Protein AF-A0AAD5B3D3-F1 (afdb_monomer)

Mean predicted aligned error: 9.3 Å

Solvent-accessible surface area (backbone atoms only — not comparable to full-atom values): 5786 Å² total; per-residue (Å²): 134,72,65,64,57,59,50,49,53,50,52,24,55,50,28,49,72,71,70,37,28,73,62,16,26,56,48,25,48,55,53,21,54,58,19,60,74,37,76,88,31,50,80,52,19,55,58,29,48,50,52,24,40,51,32,33,43,75,75,34,67,65,56,22,51,54,51,48,53,51,47,36,71,76,33,60,73,45,60,74,31,72,63,45,52,45,50,61,52,43,64,69,65,36,72,74,42,54,71,53,48,70,64,60,74,81,110

Secondary structure (DSSP, 8-state):
--HHHHHHHHHHHHHHHTT-HHHHHHHHHHHHHHHHHSGGGHHHHHHHHHHHHHHHHHH-HHHHHHHHHHHHHH-HHHHHSHHHHHHHHHHHH-TTHHHHHHHHS--

Nearest PDB structures (foldseek):
  6t46-assembly2_G  TM=7.322E-01  e=4.660E-01  Bacillus subtilis subsp. natto
  8rte-assembly1_A  TM=6.625E-01  e=7.700E-01  Bacillus phage phi105
  4i1a-assembly3_B  TM=5.807E-01  e=2.350E+00  Bacillus subtilis subsp. subtilis str. 168
  7qij-assembly1_CC  TM=3.789E-01  e=3.673E+00  Yersinia enterocolitica
  4u1d-assembly1_C  TM=4.965E-01  e=6.785E+00  Saccharomyces cerevisiae S288C

Structure (mmCIF, N/CA/C/O backbone):
data_AF-A0AAD5B3D3-F1
#
_entry.id   AF-A0AAD5B3D3-F1
#
loop_
_atom_site.group_PDB
_atom_site.id
_atom_site.type_symbol
_atom_site.label_atom_id
_atom_site.label_alt_id
_atom_site.label_comp_id
_atom_site.label_asym_id
_atom_site.label_entity_id
_atom_site.label_seq_id
_atom_site.pdbx_PDB_ins_code
_atom_site.Cartn_x
_atom_site.Cartn_y
_atom_site.Cartn_z
_atom_site.occupancy
_atom_site.B_iso_or_equiv
_atom_site.auth_seq_id
_atom_site.auth_comp_id
_atom_site.auth_asym_id
_atom_site.auth_atom_id
_atom_site.pdbx_PDB_model_num
ATOM 1 N N . ASN A 1 1 ? -5.746 -5.883 -21.846 1.00 53.31 1 ASN A N 1
ATOM 2 C CA . ASN A 1 1 ? -6.659 -5.908 -20.684 1.00 53.31 1 ASN A CA 1
ATOM 3 C C . ASN A 1 1 ? -6.466 -4.626 -19.869 1.00 53.31 1 ASN A C 1
ATOM 5 O O . ASN A 1 1 ? -5.774 -4.637 -18.866 1.00 53.31 1 ASN A O 1
ATOM 9 N N . SER A 1 2 ? -6.980 -3.488 -20.348 1.00 60.09 2 SER A N 1
ATOM 10 C CA . SER A 1 2 ? -6.678 -2.163 -19.757 1.00 60.09 2 SER A CA 1
ATOM 11 C C . SER A 1 2 ? -7.872 -1.549 -19.015 1.00 60.09 2 SER A C 1
ATOM 13 O O . SER A 1 2 ? -7.719 -0.605 -18.242 1.00 60.09 2 SER A O 1
ATOM 15 N N . SER A 1 3 ? -9.071 -2.093 -19.236 1.00 69.12 3 SER A N 1
ATOM 16 C CA . SER A 1 3 ? -10.329 -1.631 -18.639 1.00 69.12 3 SER A CA 1
ATOM 17 C C . SER A 1 3 ? -10.532 -2.192 -17.228 1.00 69.12 3 SER A C 1
ATOM 19 O O . SER A 1 3 ? -10.990 -1.467 -16.346 1.00 69.12 3 SER A O 1
ATOM 21 N N . ALA A 1 4 ? -10.131 -3.449 -16.994 1.00 75.06 4 ALA A N 1
ATOM 22 C CA . ALA A 1 4 ? -10.249 -4.110 -15.693 1.00 75.06 4 ALA A CA 1
ATOM 23 C C . ALA A 1 4 ? -9.415 -3.396 -14.618 1.00 75.06 4 ALA A C 1
ATOM 25 O O . ALA A 1 4 ? -9.926 -3.074 -13.547 1.00 75.06 4 ALA A O 1
ATOM 26 N N . ASN A 1 5 ? -8.177 -3.022 -14.952 1.00 78.00 5 ASN A N 1
ATOM 27 C CA . ASN A 1 5 ? -7.269 -2.358 -14.013 1.00 78.00 5 ASN A CA 1
ATOM 28 C C . ASN A 1 5 ? -7.788 -0.971 -13.607 1.00 78.00 5 ASN A C 1
ATOM 30 O O . ASN A 1 5 ? -7.706 -0.595 -12.441 1.00 78.00 5 ASN A O 1
ATOM 34 N N . LYS A 1 6 ? -8.419 -0.229 -14.529 1.00 80.12 6 LYS A N 1
ATOM 35 C CA . LYS A 1 6 ? -9.063 1.058 -14.208 1.00 80.12 6 LYS A CA 1
ATOM 36 C C . LYS A 1 6 ? -10.229 0.907 -13.224 1.00 80.12 6 LYS A C 1
ATOM 38 O O . LYS A 1 6 ? -10.415 1.780 -12.379 1.00 80.12 6 LYS A O 1
ATOM 43 N N . CYS A 1 7 ? -11.005 -0.173 -13.328 1.00 84.50 7 CYS A N 1
ATOM 44 C CA . CYS A 1 7 ? -12.096 -0.457 -12.396 1.00 84.50 7 CYS A CA 1
ATOM 45 C C . CYS A 1 7 ? -11.552 -0.817 -11.007 1.00 84.50 7 CYS A C 1
ATOM 47 O O . CYS A 1 7 ? -11.933 -0.195 -10.016 1.00 84.50 7 CYS A O 1
ATOM 49 N N . LEU A 1 8 ? -10.585 -1.738 -10.952 1.00 85.44 8 LEU A N 1
ATOM 50 C CA . LEU A 1 8 ? -9.951 -2.192 -9.711 1.00 85.44 8 LEU A CA 1
ATOM 51 C C . LEU A 1 8 ? -9.343 -1.031 -8.912 1.00 85.44 8 LEU A C 1
ATOM 53 O O . LEU A 1 8 ? -9.543 -0.946 -7.704 1.00 85.44 8 LEU A O 1
ATOM 57 N N . LEU A 1 9 ? -8.696 -0.072 -9.580 1.00 84.31 9 LEU A N 1
ATOM 58 C CA . LEU A 1 9 ? -8.137 1.113 -8.920 1.00 84.31 9 LEU A CA 1
ATOM 59 C C . LEU A 1 9 ? -9.201 1.994 -8.256 1.00 84.31 9 LEU A C 1
ATOM 61 O O . LEU A 1 9 ? -8.974 2.515 -7.164 1.00 84.31 9 LEU A O 1
ATOM 65 N N . LYS A 1 10 ? -10.373 2.152 -8.885 1.00 86.19 10 LYS A N 1
ATOM 66 C CA . LYS A 1 10 ? -11.495 2.865 -8.261 1.00 86.19 10 LYS A CA 1
ATOM 67 C C . LYS A 1 10 ? -12.022 2.097 -7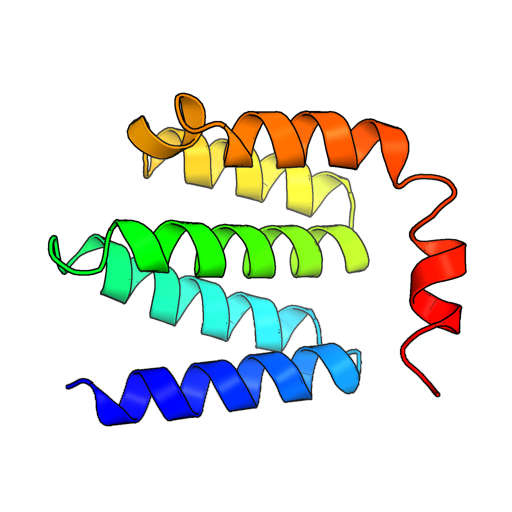.055 1.00 86.19 10 LYS A C 1
ATOM 69 O O . LYS A 1 10 ? -12.231 2.704 -6.010 1.00 86.19 10 LYS A O 1
ATOM 74 N N . VAL A 1 11 ? -12.185 0.779 -7.175 1.00 89.12 11 VAL A N 1
ATOM 75 C CA . VAL A 1 11 ? -12.625 -0.076 -6.061 1.00 89.12 11 VAL A CA 1
ATOM 76 C C . VAL A 1 11 ? -11.659 0.035 -4.881 1.00 89.12 11 VAL A C 1
ATOM 78 O O . VAL A 1 11 ? -12.102 0.257 -3.758 1.00 89.12 11 VAL A O 1
ATOM 81 N N . ALA A 1 12 ? -10.349 -0.009 -5.126 1.00 85.00 12 ALA A N 1
ATOM 82 C CA . ALA A 1 12 ? -9.336 0.156 -4.088 1.00 85.00 12 ALA A CA 1
ATOM 83 C C . ALA A 1 12 ? -9.394 1.547 -3.427 1.00 85.00 12 ALA A C 1
ATOM 85 O O . ALA A 1 12 ? -9.256 1.671 -2.210 1.00 85.00 12 ALA A O 1
ATOM 86 N N . ALA A 1 13 ? -9.653 2.606 -4.203 1.00 83.94 13 ALA A N 1
ATOM 87 C CA . ALA A 1 13 ? -9.839 3.955 -3.670 1.00 83.94 13 ALA A CA 1
ATOM 88 C C . ALA A 1 13 ? -11.107 4.086 -2.807 1.00 83.94 13 ALA A C 1
ATOM 90 O O . ALA A 1 13 ? -11.083 4.785 -1.794 1.00 83.94 13 ALA A O 1
ATOM 91 N N . TYR A 1 14 ? -12.205 3.420 -3.172 1.00 86.69 14 TYR A N 1
ATOM 92 C CA . TYR A 1 14 ? -13.413 3.369 -2.343 1.00 86.69 14 TYR A CA 1
ATOM 93 C C . TYR A 1 14 ? -13.201 2.531 -1.080 1.00 86.69 14 TYR A C 1
ATOM 95 O O . TYR A 1 14 ? -13.556 2.980 0.005 1.00 86.69 14 TYR A O 1
ATOM 103 N N . ALA A 1 15 ? -12.546 1.373 -1.185 1.00 84.56 15 ALA A N 1
ATOM 104 C CA . ALA A 1 15 ? -12.210 0.537 -0.034 1.00 84.56 15 ALA A CA 1
ATOM 105 C C . ALA A 1 15 ? -11.350 1.296 0.991 1.00 84.56 15 ALA A C 1
ATOM 107 O O . ALA A 1 15 ? -11.619 1.231 2.187 1.00 84.56 15 ALA A O 1
ATOM 108 N N . ALA A 1 16 ? -10.381 2.093 0.527 1.00 78.06 16 ALA A N 1
ATOM 109 C CA . ALA A 1 16 ? -9.567 2.942 1.394 1.00 78.06 16 ALA A CA 1
ATOM 110 C C . ALA A 1 16 ? -10.364 4.075 2.076 1.00 78.06 16 ALA A C 1
ATOM 112 O O . ALA A 1 16 ? -9.993 4.498 3.166 1.00 78.06 16 ALA A O 1
ATOM 113 N N . GLN A 1 17 ? -11.439 4.576 1.455 1.00 79.44 17 GLN A N 1
ATOM 114 C CA . GLN A 1 17 ? -12.332 5.579 2.061 1.00 79.44 17 GLN A CA 1
ATOM 115 C C . GLN A 1 17 ? -13.278 4.966 3.098 1.00 79.44 17 GLN A C 1
ATOM 117 O O . GLN A 1 17 ? -13.587 5.606 4.093 1.00 79.44 17 GLN A O 1
ATOM 122 N N . LEU A 1 18 ? -13.692 3.716 2.889 1.00 84.75 18 LEU A N 1
ATOM 123 C CA . LEU A 1 18 ? -14.541 2.949 3.806 1.00 84.75 18 LEU A CA 1
ATOM 124 C C . LEU A 1 18 ? -13.755 2.319 4.971 1.00 84.75 18 LEU A C 1
ATOM 126 O O . LEU A 1 18 ? -14.260 1.413 5.627 1.00 84.75 18 LEU A O 1
ATOM 130 N N . GLU A 1 19 ? -12.502 2.736 5.181 1.00 79.81 19 GLU A N 1
ATOM 131 C CA . GLU A 1 19 ? -11.575 2.190 6.186 1.00 79.81 19 GLU A CA 1
ATOM 132 C C . GLU A 1 19 ? -11.257 0.690 6.015 1.00 79.81 19 GLU A C 1
ATOM 134 O O . GLU A 1 19 ? -10.625 0.068 6.868 1.00 79.81 19 GLU A O 1
ATOM 139 N N . GLN A 1 20 ? -11.606 0.101 4.866 1.00 83.38 20 GLN A N 1
ATOM 140 C CA . GLN A 1 20 ? -11.272 -1.275 4.493 1.00 83.38 20 GLN A CA 1
ATOM 141 C C . GLN A 1 20 ? -9.879 -1.345 3.851 1.00 83.38 20 GLN A C 1
ATOM 143 O O . GLN A 1 20 ? -9.701 -1.828 2.729 1.00 83.38 20 GLN A O 1
ATOM 148 N N . TYR A 1 21 ? -8.869 -0.874 4.582 1.00 81.81 21 TYR A N 1
ATOM 149 C CA . TYR A 1 21 ? -7.465 -0.906 4.169 1.00 81.81 21 TYR A CA 1
ATOM 150 C C . TYR A 1 21 ? -6.940 -2.293 3.742 1.00 81.81 21 TYR A C 1
ATOM 152 O O . TYR A 1 21 ? -6.292 -2.338 2.697 1.00 81.81 21 TYR A O 1
ATOM 160 N N . PRO A 1 22 ? -7.222 -3.422 4.436 1.00 83.31 22 PRO A N 1
ATOM 161 C CA . PRO A 1 22 ? -6.724 -4.739 4.012 1.00 83.31 22 PRO A CA 1
ATOM 162 C C . PRO A 1 22 ? -7.205 -5.147 2.613 1.00 83.31 22 PRO A C 1
ATOM 164 O O . PRO A 1 22 ? -6.415 -5.633 1.812 1.00 83.31 22 PRO A O 1
ATOM 167 N N . LYS A 1 23 ? -8.467 -4.862 2.267 1.00 87.00 23 LYS A N 1
ATOM 168 C CA . LYS A 1 23 ? -8.982 -5.111 0.910 1.00 87.00 23 LYS A CA 1
ATOM 169 C C . LYS A 1 23 ? -8.340 -4.199 -0.129 1.00 87.00 23 LYS A C 1
ATOM 171 O O . LYS A 1 23 ? -8.047 -4.640 -1.233 1.00 87.00 23 LYS A O 1
ATOM 176 N N . ALA A 1 24 ? -8.143 -2.923 0.205 1.00 85.12 24 ALA A N 1
ATOM 177 C CA . ALA A 1 24 ? -7.508 -1.981 -0.711 1.00 85.12 24 ALA A CA 1
ATOM 178 C C . ALA A 1 24 ? -6.074 -2.415 -1.048 1.00 85.12 24 ALA A C 1
ATOM 180 O O . ALA A 1 24 ? -5.679 -2.353 -2.208 1.00 85.12 24 ALA A O 1
ATOM 181 N N . ILE A 1 25 ? -5.326 -2.885 -0.045 1.00 86.94 25 ILE A N 1
ATOM 182 C CA . ILE A 1 25 ? -3.968 -3.418 -0.192 1.00 86.94 25 ILE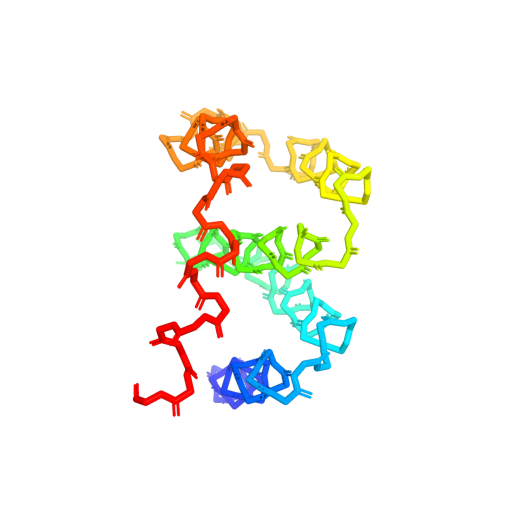 A CA 1
ATOM 183 C C . ILE A 1 25 ? -3.939 -4.566 -1.195 1.00 86.94 25 ILE A C 1
ATOM 185 O O . ILE A 1 25 ? -3.177 -4.499 -2.152 1.00 86.94 25 ILE A O 1
ATOM 189 N N . GLU A 1 26 ? -4.791 -5.572 -1.002 1.00 87.94 26 GLU A N 1
ATOM 190 C CA . GLU A 1 26 ? -4.805 -6.774 -1.839 1.00 87.94 26 GLU A CA 1
ATOM 191 C C . GLU A 1 26 ? -5.048 -6.417 -3.314 1.00 87.94 26 GLU A C 1
ATOM 193 O O . GLU A 1 26 ? -4.321 -6.856 -4.205 1.00 87.94 26 GLU A O 1
ATOM 198 N N . ILE A 1 27 ? -5.995 -5.507 -3.567 1.00 88.81 27 ILE A N 1
ATOM 199 C CA . ILE A 1 27 ? -6.296 -5.017 -4.916 1.00 88.81 27 ILE A CA 1
ATOM 200 C C . ILE A 1 27 ? -5.114 -4.222 -5.495 1.00 88.81 27 ILE A C 1
ATOM 202 O O . ILE A 1 27 ? -4.784 -4.381 -6.672 1.00 88.81 27 ILE A O 1
ATOM 206 N N . TYR A 1 28 ? -4.464 -3.361 -4.701 1.00 86.88 28 TYR A N 1
ATOM 207 C CA . TYR A 1 28 ? -3.304 -2.598 -5.169 1.00 86.88 28 TYR A CA 1
ATOM 208 C C . TYR A 1 28 ? -2.082 -3.482 -5.432 1.00 86.88 28 TYR A C 1
ATOM 210 O O . TYR A 1 28 ? -1.383 -3.221 -6.407 1.00 86.88 28 TYR A O 1
ATOM 218 N N . GLU A 1 29 ? -1.831 -4.519 -4.626 1.00 85.69 29 GLU A N 1
ATOM 219 C CA . GLU A 1 29 ? -0.765 -5.491 -4.889 1.00 85.69 29 GLU A CA 1
ATOM 220 C C . GLU A 1 29 ? -1.050 -6.273 -6.169 1.00 85.69 29 GLU A C 1
ATOM 222 O O . GLU A 1 29 ? -0.183 -6.340 -7.034 1.00 85.69 29 GLU A O 1
ATOM 227 N N . GLN A 1 30 ? -2.278 -6.765 -6.367 1.00 86.75 30 GLN A N 1
ATOM 228 C CA . GLN A 1 30 ? -2.650 -7.462 -7.602 1.00 86.75 30 GLN A CA 1
ATOM 229 C C . GLN A 1 30 ? -2.443 -6.591 -8.848 1.00 86.75 30 GLN A C 1
ATOM 231 O O . GLN A 1 30 ? -1.834 -7.031 -9.826 1.00 86.75 30 GLN A O 1
ATOM 236 N N . VAL A 1 31 ? -2.917 -5.341 -8.818 1.00 86.00 31 VAL A N 1
ATOM 237 C CA . VAL A 1 31 ? -2.728 -4.398 -9.933 1.00 86.00 31 VAL A CA 1
ATOM 238 C C . VAL A 1 31 ? -1.252 -4.006 -10.077 1.00 86.00 31 VAL A C 1
ATOM 240 O O . VAL A 1 31 ? -0.771 -3.842 -11.198 1.00 86.00 31 VAL A O 1
ATOM 243 N N . GLY A 1 32 ? -0.519 -3.897 -8.968 1.00 83.12 32 GLY A N 1
ATOM 244 C CA . GLY A 1 32 ? 0.916 -3.625 -8.927 1.00 83.12 32 GLY A CA 1
ATOM 245 C C . GLY A 1 32 ? 1.735 -4.725 -9.596 1.00 83.12 32 GLY A C 1
ATOM 246 O O . GLY A 1 32 ? 2.530 -4.427 -10.483 1.00 83.12 32 GLY A O 1
ATOM 247 N N . THR A 1 33 ? 1.498 -5.994 -9.258 1.00 82.19 33 THR A N 1
ATOM 248 C CA . THR A 1 33 ? 2.170 -7.151 -9.869 1.00 82.19 33 THR A CA 1
ATOM 249 C C . THR A 1 33 ? 1.880 -7.240 -11.366 1.00 82.19 33 THR A C 1
ATOM 251 O O . THR A 1 33 ? 2.802 -7.411 -12.161 1.00 82.19 33 THR A O 1
ATOM 254 N N . GLN A 1 34 ? 0.627 -7.023 -11.779 1.00 81.75 34 GLN A N 1
ATOM 255 C CA . GLN A 1 34 ? 0.270 -6.960 -13.202 1.00 81.75 34 GLN A CA 1
ATOM 256 C C . GLN A 1 34 ? 0.942 -5.783 -13.929 1.00 81.75 34 GLN A C 1
ATOM 258 O O . GLN A 1 34 ? 1.263 -5.875 -15.113 1.00 81.75 34 GLN A O 1
ATOM 263 N N . ALA A 1 35 ? 1.164 -4.666 -13.232 1.00 79.38 35 ALA A N 1
ATOM 264 C CA . ALA A 1 35 ? 1.856 -3.507 -13.782 1.00 79.38 35 ALA A CA 1
ATOM 265 C C . ALA A 1 35 ? 3.386 -3.688 -13.847 1.00 79.38 35 ALA A C 1
ATOM 267 O O . ALA A 1 35 ? 4.014 -3.041 -14.682 1.00 79.38 35 ALA A O 1
ATOM 268 N N . ILE A 1 36 ? 3.984 -4.554 -13.014 1.00 75.44 36 ILE A N 1
ATOM 269 C CA . ILE A 1 36 ? 5.404 -4.946 -13.122 1.00 75.44 36 ILE A CA 1
AT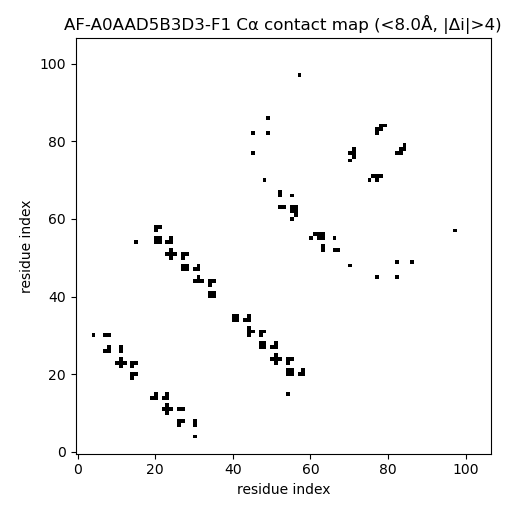OM 270 C C . ILE A 1 36 ? 5.626 -5.820 -14.358 1.00 75.44 36 ILE A C 1
ATOM 272 O O . ILE A 1 3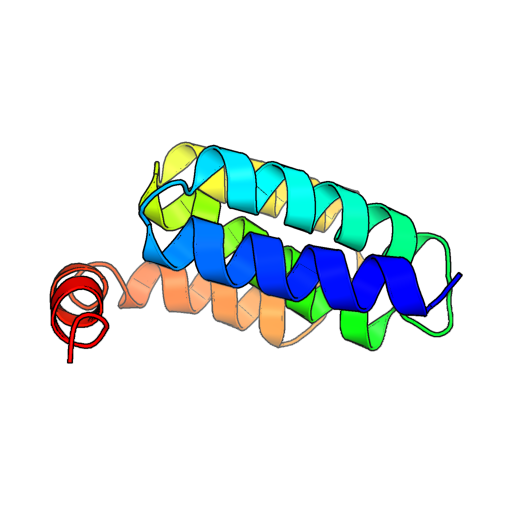6 ? 6.611 -5.621 -15.070 1.00 75.44 36 ILE A O 1
ATOM 276 N N . ASP A 1 37 ? 4.711 -6.757 -14.610 1.00 75.12 37 ASP A N 1
ATOM 277 C CA . ASP A 1 37 ? 4.780 -7.685 -15.744 1.00 75.12 37 ASP A CA 1
ATOM 278 C C . ASP A 1 37 ? 4.785 -6.937 -17.094 1.00 75.12 37 ASP A C 1
ATOM 280 O O . ASP A 1 37 ? 5.538 -7.256 -18.013 1.00 75.12 37 ASP A O 1
ATOM 284 N N . SER A 1 38 ? 4.032 -5.835 -17.184 1.00 69.44 38 SER A N 1
ATOM 285 C CA . SER A 1 38 ? 4.003 -4.967 -18.365 1.00 69.44 38 SER A CA 1
ATOM 286 C C . SER A 1 38 ? 5.023 -3.825 -18.289 1.00 69.44 38 SER A C 1
ATOM 288 O O . SE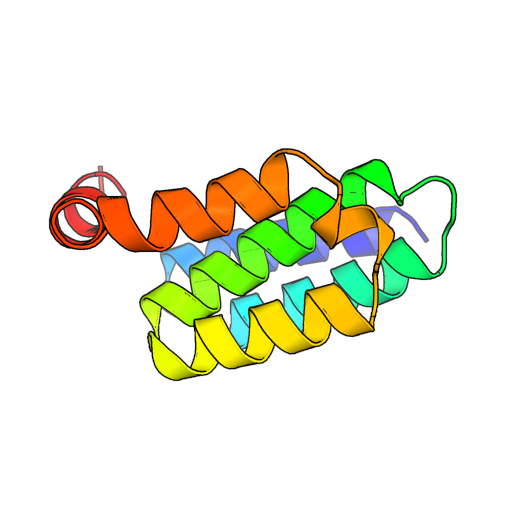R A 1 38 ? 4.805 -2.814 -17.622 1.00 69.44 38 SER A O 1
ATOM 290 N N . THR A 1 39 ? 6.101 -3.897 -19.078 1.00 59.66 39 THR A N 1
ATOM 291 C CA . THR A 1 39 ? 7.186 -2.890 -19.077 1.00 59.66 39 THR A CA 1
ATOM 292 C C . THR A 1 39 ? 6.717 -1.460 -19.409 1.00 59.66 39 THR A C 1
ATOM 294 O O . THR A 1 39 ? 7.314 -0.500 -18.923 1.00 59.66 39 THR A O 1
ATOM 297 N N . LEU A 1 40 ? 5.613 -1.296 -20.157 1.00 64.50 40 LEU A N 1
ATOM 298 C CA . LEU A 1 40 ? 4.986 0.010 -20.425 1.00 64.50 40 LEU A CA 1
ATOM 299 C C . LEU A 1 40 ? 4.398 0.682 -19.171 1.00 64.50 40 LEU A C 1
ATOM 301 O O . LEU A 1 40 ? 4.335 1.908 -19.111 1.00 64.50 40 LEU A O 1
ATOM 305 N N . LEU A 1 41 ? 3.958 -0.096 -18.177 1.00 63.81 41 LEU A N 1
ATOM 306 C CA . LEU A 1 41 ? 3.314 0.411 -16.962 1.00 63.81 41 LEU A CA 1
ATOM 307 C C . LEU A 1 41 ? 4.271 0.522 -15.773 1.00 63.81 41 LEU A C 1
ATOM 309 O O . LEU A 1 41 ? 3.816 0.841 -14.678 1.00 63.81 41 LEU A O 1
ATOM 313 N N . LYS A 1 42 ? 5.590 0.378 -15.963 1.00 64.31 42 LYS A N 1
ATOM 314 C CA . LYS A 1 42 ? 6.582 0.569 -14.886 1.00 64.31 42 LYS A CA 1
ATOM 315 C C . LYS A 1 42 ? 6.415 1.900 -14.140 1.00 64.31 42 LYS A C 1
ATOM 317 O O . LYS A 1 42 ? 6.571 1.951 -12.923 1.00 64.31 42 LYS A O 1
ATOM 322 N N . TYR A 1 43 ? 6.040 2.969 -14.850 1.00 66.19 43 TYR A N 1
ATOM 323 C CA . TYR A 1 43 ? 5.782 4.282 -14.245 1.00 66.19 43 TYR A CA 1
ATOM 324 C C . TYR A 1 43 ? 4.434 4.365 -13.507 1.00 66.19 43 TYR A C 1
ATOM 326 O O . TYR A 1 43 ? 4.237 5.245 -12.680 1.00 66.19 43 TYR A O 1
ATOM 334 N N . SER A 1 44 ? 3.487 3.472 -13.778 1.00 71.62 44 SER A N 1
ATOM 335 C CA . SER A 1 44 ? 2.218 3.393 -13.043 1.00 71.62 44 SER A CA 1
ATOM 336 C C . SER A 1 44 ? 2.297 2.408 -11.877 1.00 71.62 44 SER A C 1
ATOM 338 O O . SER A 1 44 ? 1.718 2.674 -10.829 1.00 71.62 44 SER A O 1
ATOM 340 N N . ALA A 1 45 ? 3.082 1.332 -12.010 1.00 76.06 45 ALA A N 1
ATOM 341 C CA . ALA A 1 45 ? 3.334 0.348 -10.959 1.00 76.06 45 ALA A CA 1
ATOM 342 C C . ALA A 1 45 ? 3.820 1.017 -9.664 1.00 76.06 45 ALA A C 1
ATOM 344 O O . ALA A 1 45 ? 3.304 0.732 -8.585 1.00 76.06 45 ALA A O 1
ATOM 345 N N . LYS A 1 46 ? 4.742 1.982 -9.783 1.00 74.00 46 LYS A N 1
ATOM 346 C CA . LYS A 1 46 ? 5.268 2.752 -8.645 1.00 74.00 46 LYS A CA 1
ATOM 347 C C . LYS A 1 46 ? 4.180 3.484 -7.845 1.00 74.00 46 LYS A C 1
ATOM 349 O O . LYS A 1 46 ? 4.222 3.480 -6.618 1.00 74.00 46 LYS A O 1
ATOM 354 N N . ASP A 1 47 ? 3.177 4.049 -8.518 1.00 77.75 47 ASP A N 1
ATOM 355 C CA . ASP A 1 47 ? 2.069 4.762 -7.869 1.00 77.75 47 ASP A CA 1
ATOM 356 C C . ASP A 1 47 ? 1.139 3.789 -7.121 1.00 77.75 47 ASP A C 1
ATOM 358 O O . ASP A 1 47 ? 0.641 4.100 -6.037 1.00 77.75 47 ASP A O 1
ATOM 362 N N . TYR A 1 48 ? 0.962 2.572 -7.647 1.00 82.25 48 TYR A N 1
ATOM 363 C CA . TYR A 1 48 ? 0.158 1.525 -7.009 1.00 82.25 48 TYR A CA 1
ATOM 364 C C . TYR A 1 48 ? 0.836 0.954 -5.761 1.00 82.25 48 TYR A C 1
ATOM 366 O O . TYR A 1 48 ? 0.196 0.888 -4.711 1.00 82.25 48 TYR A O 1
ATOM 374 N N . PHE A 1 49 ? 2.136 0.647 -5.822 1.00 78.50 49 PHE A N 1
ATOM 375 C CA . PHE A 1 49 ? 2.901 0.211 -4.646 1.00 78.50 49 PHE A CA 1
ATOM 376 C C . PHE A 1 49 ? 2.963 1.287 -3.565 1.00 78.50 49 PHE A C 1
ATOM 378 O O . PHE A 1 49 ? 2.832 0.986 -2.379 1.00 78.50 49 PHE A O 1
ATOM 385 N N . PHE A 1 50 ? 3.076 2.556 -3.963 1.00 76.00 50 PHE A N 1
ATOM 386 C CA . PHE A 1 50 ? 3.009 3.677 -3.032 1.00 76.00 50 PHE A CA 1
ATOM 387 C C . PHE A 1 50 ? 1.657 3.729 -2.301 1.00 76.00 50 PHE A C 1
ATOM 389 O O . PHE A 1 50 ? 1.614 3.865 -1.077 1.00 76.00 50 PHE A O 1
ATOM 396 N N . LYS A 1 51 ? 0.539 3.568 -3.023 1.00 80.19 51 LYS A N 1
ATOM 397 C CA . LYS A 1 51 ? -0.806 3.525 -2.423 1.00 80.19 51 LYS A CA 1
ATOM 398 C C . LYS A 1 51 ? -1.013 2.300 -1.527 1.00 80.19 51 LYS A C 1
ATOM 400 O O . LYS A 1 51 ? -1.592 2.457 -0.452 1.00 80.19 51 LYS A O 1
ATOM 405 N N . ALA A 1 52 ? -0.517 1.126 -1.921 1.00 83.19 52 ALA A N 1
ATOM 406 C CA . ALA A 1 52 ? -0.548 -0.085 -1.097 1.00 83.19 52 ALA A CA 1
ATOM 407 C C . ALA A 1 52 ? 0.233 0.109 0.211 1.00 83.19 52 ALA A C 1
ATOM 409 O O . ALA A 1 52 ? -0.300 -0.136 1.291 1.00 83.19 52 ALA A O 1
ATOM 410 N N . ALA A 1 53 ? 1.463 0.630 0.132 1.00 79.31 53 ALA A N 1
ATOM 411 C CA . ALA A 1 53 ? 2.305 0.904 1.295 1.00 79.31 53 ALA A CA 1
ATOM 412 C C . ALA A 1 53 ? 1.659 1.914 2.260 1.00 79.31 53 ALA A C 1
ATOM 414 O O . ALA A 1 53 ? 1.714 1.730 3.475 1.00 79.31 53 ALA A O 1
ATOM 415 N N . LEU A 1 54 ? 0.993 2.950 1.736 1.00 77.19 54 LEU A N 1
ATOM 416 C CA . LEU A 1 54 ? 0.218 3.887 2.556 1.00 77.19 54 LEU A CA 1
ATOM 417 C C . LEU A 1 54 ? -0.968 3.213 3.253 1.00 77.19 54 LEU A C 1
ATOM 419 O O . LEU A 1 54 ? -1.234 3.506 4.416 1.00 77.19 54 LEU A O 1
ATOM 423 N N . CYS A 1 55 ? -1.672 2.308 2.569 1.00 80.88 55 CYS A N 1
ATOM 424 C CA . CYS A 1 55 ? -2.762 1.558 3.190 1.00 80.88 55 CYS A CA 1
ATOM 425 C C . CYS A 1 55 ? -2.235 0.619 4.285 1.00 80.88 55 CYS A C 1
ATOM 427 O O . CYS A 1 55 ? -2.836 0.569 5.354 1.00 80.88 55 CYS A O 1
ATOM 429 N N . HIS A 1 56 ? -1.089 -0.045 4.079 1.00 81.75 56 HIS A N 1
ATOM 430 C CA . HIS A 1 56 ? -0.422 -0.813 5.138 1.00 81.75 56 HIS A CA 1
ATOM 431 C C . HIS A 1 56 ? -0.046 0.070 6.325 1.00 81.75 56 HIS A C 1
ATOM 433 O O . HIS A 1 56 ? -0.264 -0.334 7.460 1.00 81.75 56 HIS A O 1
ATOM 439 N N . PHE A 1 57 ? 0.455 1.283 6.077 1.00 71.94 57 PHE A N 1
ATOM 440 C CA . PHE A 1 57 ? 0.826 2.229 7.131 1.00 71.94 57 PHE A CA 1
ATOM 441 C C . PHE A 1 57 ? -0.367 2.673 7.984 1.00 71.94 57 PHE A C 1
ATOM 443 O O . PHE A 1 57 ? -0.219 2.834 9.192 1.00 71.94 57 PHE A O 1
ATOM 450 N N . CYS A 1 58 ? -1.548 2.850 7.380 1.00 74.12 58 CYS A N 1
ATOM 451 C CA . CYS A 1 58 ? -2.774 3.151 8.125 1.00 74.12 58 CYS A CA 1
ATOM 452 C C . CYS A 1 58 ? -3.237 1.996 9.024 1.00 74.12 58 CYS A C 1
ATOM 454 O O . CYS A 1 58 ? -3.927 2.255 10.007 1.00 74.12 58 CYS A O 1
ATOM 456 N N . VAL A 1 59 ? -2.896 0.749 8.683 1.00 76.50 59 VAL A N 1
ATOM 457 C CA . VAL A 1 59 ? -3.228 -0.426 9.499 1.00 76.50 59 VAL A CA 1
ATOM 458 C C . VAL A 1 59 ? -2.183 -0.620 10.589 1.00 76.50 59 VAL A C 1
ATOM 460 O O . VAL A 1 59 ? -2.527 -0.644 11.765 1.00 76.50 59 VAL A O 1
ATOM 463 N N . ASP A 1 60 ? -0.917 -0.768 10.195 1.00 79.38 60 ASP A N 1
ATOM 464 C CA . ASP A 1 60 ? 0.173 -1.070 11.110 1.00 79.38 60 ASP A CA 1
ATOM 465 C C . ASP A 1 60 ? 1.547 -0.653 10.547 1.00 79.38 60 ASP A C 1
ATOM 467 O O . ASP A 1 60 ? 1.917 -0.924 9.399 1.00 79.38 60 ASP A O 1
ATOM 471 N N . MET A 1 61 ? 2.342 -0.003 11.396 1.00 71.44 61 MET A N 1
ATOM 472 C CA . MET A 1 61 ? 3.657 0.541 11.048 1.00 71.44 61 MET A CA 1
ATOM 473 C C . MET A 1 61 ? 4.698 -0.550 10.731 1.00 71.44 61 MET A C 1
ATOM 475 O O . MET A 1 61 ? 5.623 -0.317 9.947 1.00 71.44 61 MET A O 1
ATOM 479 N N . LEU A 1 62 ? 4.554 -1.736 11.324 1.00 80.38 62 LEU A N 1
ATOM 480 C CA . LEU A 1 62 ? 5.452 -2.876 11.150 1.00 80.38 62 LEU A CA 1
ATOM 481 C C . LEU A 1 62 ? 5.173 -3.573 9.812 1.00 80.38 62 LEU A C 1
ATOM 483 O O . LEU A 1 62 ? 6.107 -3.842 9.053 1.00 80.38 62 LEU A O 1
ATOM 487 N N . ASN A 1 63 ? 3.893 -3.733 9.457 1.00 76.50 63 ASN A N 1
ATOM 488 C CA . ASN A 1 63 ? 3.481 -4.223 8.135 1.00 76.50 63 ASN A CA 1
ATOM 489 C C . ASN A 1 63 ? 3.948 -3.308 6.997 1.00 76.50 63 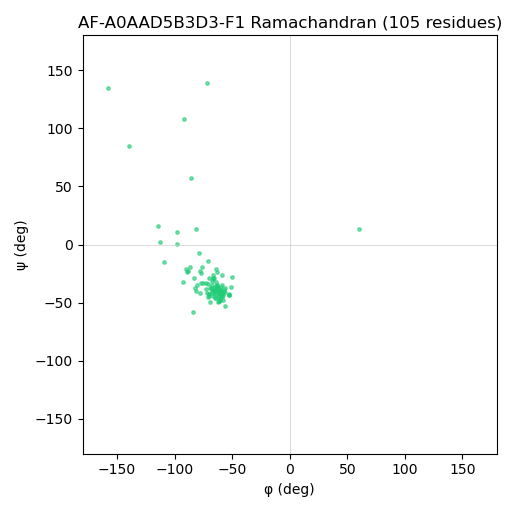ASN A C 1
ATOM 491 O O . ASN A 1 63 ? 4.405 -3.792 5.965 1.00 76.50 63 ASN A O 1
ATOM 495 N N . ALA A 1 64 ? 3.897 -1.987 7.186 1.00 73.75 64 ALA A N 1
ATOM 49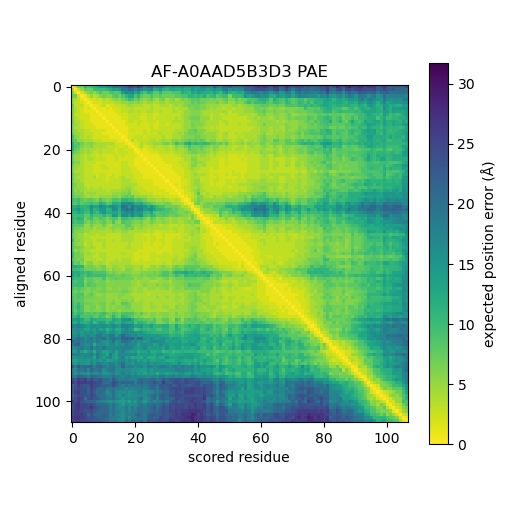6 C CA . ALA A 1 64 ? 4.394 -1.041 6.189 1.00 73.75 64 ALA A CA 1
ATOM 497 C C . ALA A 1 64 ? 5.907 -1.175 5.944 1.00 73.75 64 ALA A C 1
ATOM 499 O O . ALA A 1 64 ? 6.352 -1.102 4.799 1.00 73.75 64 ALA A O 1
ATOM 500 N N . LYS A 1 65 ? 6.703 -1.405 6.998 1.00 77.38 65 LYS A N 1
ATOM 501 C CA . LYS A 1 65 ? 8.146 -1.663 6.868 1.00 77.38 65 LYS A CA 1
ATOM 502 C C . LYS A 1 65 ? 8.436 -2.957 6.112 1.00 77.38 65 LYS A C 1
ATOM 504 O O . LYS A 1 65 ? 9.271 -2.944 5.212 1.00 77.38 65 LYS A O 1
ATOM 509 N N . LEU A 1 66 ? 7.734 -4.037 6.457 1.00 83.88 66 LEU A N 1
ATOM 510 C CA . LEU A 1 66 ? 7.852 -5.325 5.771 1.00 83.88 66 LEU A CA 1
ATOM 511 C C . LEU A 1 66 ? 7.478 -5.207 4.291 1.00 83.88 66 LEU A C 1
ATOM 513 O O . LEU A 1 66 ? 8.240 -5.642 3.433 1.00 83.88 66 LEU A O 1
ATOM 517 N N . ALA A 1 67 ? 6.347 -4.565 3.987 1.00 79.31 67 ALA A N 1
ATOM 518 C CA . ALA A 1 67 ? 5.908 -4.337 2.615 1.00 79.31 67 ALA A CA 1
ATOM 519 C C . ALA A 1 67 ? 6.935 -3.510 1.826 1.00 79.31 67 ALA A C 1
ATOM 521 O O . ALA A 1 67 ? 7.264 -3.865 0.700 1.00 79.31 67 ALA A O 1
ATOM 522 N N . LEU A 1 68 ? 7.507 -2.460 2.430 1.00 76.31 68 LEU A N 1
ATOM 523 C CA . LEU A 1 68 ? 8.567 -1.673 1.798 1.00 76.31 68 LEU A CA 1
ATOM 524 C C . LEU A 1 68 ? 9.806 -2.501 1.475 1.00 76.31 68 LEU A C 1
ATOM 526 O O . LEU A 1 68 ? 10.269 -2.429 0.344 1.00 76.31 68 LEU A O 1
ATOM 530 N N . GLN A 1 69 ? 10.314 -3.301 2.416 1.00 80.50 69 GLN A N 1
ATOM 531 C CA . GLN A 1 69 ? 11.461 -4.172 2.140 1.00 80.50 69 GLN A CA 1
ATOM 532 C C . GLN A 1 69 ? 11.162 -5.131 0.984 1.00 80.50 69 GLN A C 1
ATOM 534 O O . GLN A 1 69 ? 11.959 -5.252 0.060 1.00 80.50 69 GLN A O 1
ATOM 539 N N . LYS A 1 70 ? 9.963 -5.715 0.977 1.00 82.69 70 LYS A N 1
ATOM 540 C CA . LYS A 1 70 ? 9.510 -6.625 -0.075 1.00 82.69 70 LYS A CA 1
ATOM 541 C C . LYS A 1 70 ? 9.406 -5.937 -1.444 1.00 82.69 70 LYS A C 1
ATOM 543 O O . LYS A 1 70 ? 9.745 -6.538 -2.459 1.00 82.69 70 LYS A O 1
ATOM 548 N N . TYR A 1 71 ? 8.963 -4.677 -1.488 1.00 76.06 71 TYR A N 1
ATOM 549 C CA . TYR A 1 71 ? 8.926 -3.878 -2.718 1.00 76.06 71 TYR A CA 1
ATOM 550 C C . TYR A 1 71 ? 10.324 -3.439 -3.178 1.00 76.06 71 TYR A C 1
ATOM 552 O O . TYR A 1 71 ? 10.557 -3.379 -4.383 1.00 76.06 71 TYR A O 1
ATOM 560 N N . GLU A 1 72 ? 11.256 -3.174 -2.255 1.00 73.62 72 GLU A N 1
ATOM 561 C CA . GLU A 1 72 ? 12.671 -2.927 -2.581 1.00 73.62 72 GLU A CA 1
ATOM 562 C C . GLU A 1 72 ? 13.325 -4.174 -3.202 1.00 73.62 72 GLU A C 1
ATOM 564 O O . GLU A 1 72 ? 14.036 -4.056 -4.199 1.00 73.62 72 GLU A O 1
ATOM 569 N N . GLU A 1 73 ? 13.033 -5.369 -2.675 1.00 77.06 73 GLU A N 1
ATOM 570 C CA . GLU A 1 73 ? 13.530 -6.639 -3.223 1.00 77.06 73 GLU A CA 1
ATOM 571 C C . GLU A 1 73 ? 12.892 -6.991 -4.575 1.00 77.06 73 GLU A C 1
ATOM 573 O O . GLU A 1 73 ? 13.594 -7.374 -5.510 1.00 77.06 73 GLU A O 1
ATOM 578 N N . MET A 1 74 ? 11.569 -6.837 -4.713 1.00 72.62 74 MET A N 1
ATOM 579 C CA . MET A 1 74 ? 10.871 -7.122 -5.975 1.00 72.62 74 MET A CA 1
ATOM 580 C C . MET A 1 74 ? 11.186 -6.107 -7.078 1.00 72.62 74 MET A C 1
ATOM 582 O O . MET A 1 74 ? 11.109 -6.443 -8.261 1.00 72.62 74 MET A O 1
ATOM 586 N N . PHE A 1 75 ? 11.506 -4.861 -6.724 1.00 67.69 75 PHE A N 1
ATOM 587 C CA . PHE A 1 75 ? 11.744 -3.803 -7.698 1.00 67.69 75 PHE A CA 1
ATOM 588 C C . PHE A 1 75 ? 12.928 -2.914 -7.273 1.00 67.69 75 PHE A C 1
ATOM 590 O O . PHE A 1 75 ? 12.733 -1.819 -6.741 1.00 67.69 75 PHE A O 1
ATOM 597 N N . PRO A 1 76 ? 14.178 -3.306 -7.589 1.00 67.00 76 PRO A N 1
ATOM 598 C CA . PRO A 1 76 ? 15.373 -2.546 -7.203 1.00 67.00 76 PRO A CA 1
ATOM 599 C C . PRO A 1 76 ? 15.431 -1.138 -7.825 1.00 67.00 76 PRO A C 1
ATOM 601 O O . PRO A 1 76 ? 16.019 -0.219 -7.260 1.00 67.00 76 PRO A O 1
ATOM 604 N N . ALA A 1 77 ? 14.745 -0.915 -8.953 1.00 64.19 77 ALA A N 1
ATOM 605 C CA . ALA A 1 77 ? 14.590 0.416 -9.550 1.00 64.19 77 ALA A CA 1
ATOM 606 C C . ALA A 1 77 ? 13.651 1.351 -8.747 1.00 64.19 77 ALA A C 1
ATOM 608 O O . ALA A 1 77 ? 13.630 2.563 -8.973 1.00 64.19 77 ALA A O 1
ATOM 609 N N . PHE A 1 78 ? 12.873 0.814 -7.801 1.00 60.09 78 PHE A N 1
ATOM 610 C CA . PHE A 1 78 ? 11.981 1.568 -6.918 1.00 60.09 78 PHE A CA 1
ATOM 611 C C . PHE A 1 78 ? 12.807 2.131 -5.768 1.00 60.09 78 PHE A C 1
ATOM 613 O O . PHE A 1 78 ? 12.642 3.304 -5.453 1.00 60.09 78 PHE A O 1
ATOM 620 N N . SER A 1 79 ? 13.764 1.363 -5.226 1.00 57.56 79 SER A N 1
ATOM 621 C CA . SER A 1 79 ? 14.741 1.844 -4.234 1.00 57.56 79 SER A CA 1
ATOM 622 C C . SER A 1 79 ? 15.541 3.054 -4.716 1.00 57.56 79 SER A C 1
ATOM 624 O O . SER A 1 79 ? 15.791 3.968 -3.929 1.00 57.56 79 SER A O 1
ATOM 626 N N . ASP A 1 80 ? 15.900 3.098 -6.002 1.00 59.09 80 ASP A N 1
ATOM 627 C CA . ASP A 1 80 ? 16.625 4.235 -6.587 1.00 59.09 80 ASP A CA 1
ATOM 628 C C . ASP A 1 80 ? 15.709 5.441 -6.885 1.00 59.09 8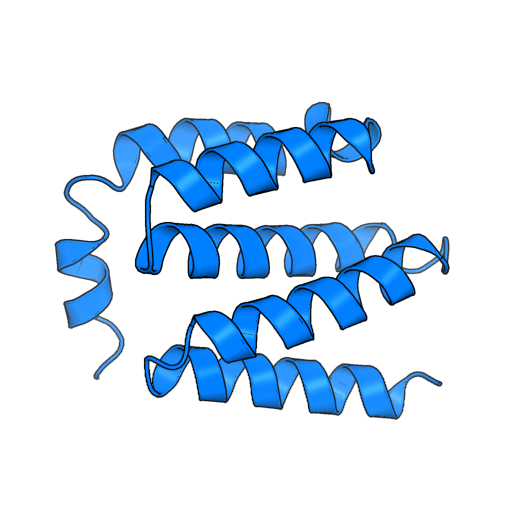0 ASP A C 1
ATOM 630 O O . ASP A 1 80 ? 16.132 6.600 -6.907 1.00 59.09 80 ASP A O 1
ATOM 634 N N . SER A 1 81 ? 14.404 5.196 -7.039 1.00 60.69 81 SER A N 1
ATOM 635 C CA . SER A 1 81 ? 13.430 6.233 -7.367 1.00 60.69 81 SER A CA 1
ATOM 636 C C . SER A 1 81 ? 13.163 7.175 -6.185 1.00 60.69 81 SER A C 1
ATOM 638 O O . SER A 1 81 ? 12.963 6.766 -5.038 1.00 60.69 81 SER A O 1
ATOM 640 N N . ARG A 1 82 ? 13.065 8.479 -6.489 1.00 59.97 82 ARG A N 1
ATOM 641 C CA . ARG A 1 82 ? 12.777 9.572 -5.531 1.00 59.97 82 ARG A CA 1
ATOM 642 C C . ARG A 1 82 ? 11.560 9.298 -4.637 1.00 59.97 82 ARG A C 1
ATOM 644 O O . ARG A 1 82 ? 11.504 9.777 -3.508 1.00 59.97 82 ARG A O 1
ATOM 651 N N . GLU A 1 83 ? 10.612 8.512 -5.130 1.00 59.81 83 GLU A N 1
ATOM 652 C CA . GLU A 1 83 ? 9.379 8.126 -4.445 1.00 59.81 83 GLU A CA 1
ATOM 653 C C . GLU A 1 83 ? 9.619 7.180 -3.266 1.00 59.81 83 GLU A C 1
ATOM 655 O O . GLU A 1 83 ? 9.000 7.375 -2.228 1.00 59.81 83 GLU A O 1
ATOM 660 N N . CYS A 1 84 ? 10.561 6.236 -3.348 1.00 55.69 84 CYS A N 1
ATOM 661 C CA . CYS A 1 84 ? 10.866 5.326 -2.240 1.00 55.69 84 CYS A CA 1
ATOM 662 C C . CYS A 1 84 ? 11.607 6.052 -1.105 1.00 55.69 84 CYS A C 1
ATOM 664 O O . CYS A 1 84 ? 11.266 5.908 0.073 1.00 55.69 84 CYS A O 1
ATOM 666 N N . LYS A 1 85 ? 12.522 6.966 -1.463 1.00 60.25 85 LYS A N 1
ATOM 667 C CA . LYS A 1 85 ? 13.104 7.943 -0.525 1.00 60.25 85 LYS A CA 1
ATOM 668 C C . LYS A 1 85 ? 12.026 8.817 0.112 1.00 60.25 85 LYS A C 1
ATOM 670 O O . LYS A 1 85 ? 12.066 9.043 1.318 1.00 60.25 85 LYS A O 1
ATOM 675 N N . LEU A 1 86 ? 11.037 9.258 -0.666 1.00 60.53 86 LEU A N 1
ATOM 676 C CA . LEU A 1 86 ? 9.919 10.036 -0.149 1.00 60.53 86 LEU A CA 1
ATOM 677 C C . LEU A 1 86 ? 9.028 9.207 0.779 1.00 60.53 86 LEU A C 1
ATOM 679 O O . LEU A 1 86 ? 8.662 9.743 1.811 1.00 60.53 86 LEU A O 1
ATOM 683 N N . VAL A 1 87 ? 8.740 7.924 0.516 1.00 62.38 87 VAL A N 1
ATOM 684 C CA . VAL A 1 87 ? 8.016 7.067 1.481 1.00 62.38 87 VAL A CA 1
ATOM 685 C C . VAL A 1 87 ? 8.810 6.933 2.778 1.00 62.38 87 VAL A C 1
ATOM 687 O O . VAL A 1 87 ? 8.247 7.164 3.843 1.00 62.38 87 VAL A O 1
ATOM 690 N N . LYS A 1 88 ? 10.114 6.628 2.706 1.00 60.06 88 LYS A N 1
ATOM 691 C CA . LYS A 1 88 ? 10.997 6.499 3.882 1.00 60.06 88 LYS A CA 1
ATOM 692 C C . LYS A 1 88 ? 11.062 7.791 4.706 1.00 60.06 88 LYS A C 1
ATOM 694 O O . LYS A 1 88 ? 10.968 7.744 5.928 1.00 60.06 88 LYS A O 1
ATOM 699 N N . VAL A 1 89 ? 11.167 8.951 4.055 1.00 58.47 89 VAL A N 1
ATOM 700 C CA . VAL A 1 89 ? 11.175 10.266 4.727 1.00 58.47 89 VAL A CA 1
ATOM 701 C C . VAL A 1 89 ? 9.786 10.623 5.267 1.00 58.47 89 VAL A C 1
ATOM 703 O O . VAL A 1 89 ? 9.645 11.107 6.389 1.00 58.47 89 VAL A O 1
ATOM 706 N N . ARG A 1 90 ? 8.731 10.348 4.499 1.00 54.50 90 ARG A N 1
ATOM 707 C CA . ARG A 1 90 ? 7.338 10.613 4.871 1.00 54.50 90 ARG A CA 1
ATOM 708 C C . ARG A 1 90 ? 6.889 9.729 6.040 1.00 54.50 90 ARG A C 1
ATOM 710 O O . ARG A 1 90 ? 6.121 10.206 6.863 1.00 54.50 90 ARG A O 1
ATOM 717 N N . PHE A 1 91 ? 7.414 8.511 6.164 1.00 55.06 91 PHE A N 1
ATOM 718 C CA . PHE A 1 91 ? 7.217 7.606 7.302 1.00 55.06 91 PHE A CA 1
ATOM 719 C C . PHE A 1 91 ? 7.679 8.224 8.633 1.00 55.06 91 PHE A C 1
ATOM 721 O O . PHE A 1 91 ? 7.039 8.024 9.660 1.00 55.06 91 PHE A O 1
ATOM 728 N N . LEU A 1 92 ? 8.744 9.035 8.611 1.00 52.19 92 LEU A N 1
A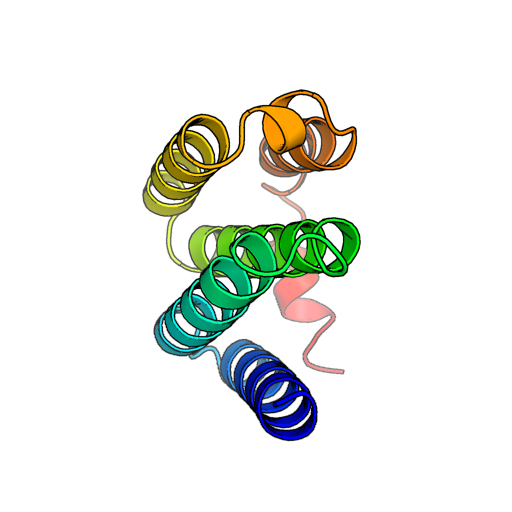TOM 729 C CA . LEU A 1 92 ? 9.245 9.751 9.790 1.00 52.19 92 LEU A CA 1
ATOM 730 C C . LEU A 1 92 ? 8.451 11.036 10.084 1.00 52.19 92 LEU A C 1
ATOM 732 O O . LEU A 1 92 ? 8.233 11.371 11.244 1.00 52.19 92 LEU A O 1
ATOM 736 N N . ILE A 1 93 ? 7.978 11.739 9.048 1.00 52.34 93 ILE A N 1
ATOM 737 C CA . ILE A 1 93 ? 7.284 13.036 9.188 1.00 52.34 93 ILE A CA 1
ATOM 738 C C . ILE A 1 93 ? 5.762 12.891 9.398 1.00 52.34 93 ILE A C 1
ATOM 740 O O . ILE A 1 93 ? 5.126 13.788 9.949 1.00 52.34 93 ILE A O 1
ATOM 744 N N . LEU A 1 94 ? 5.139 11.779 8.989 1.00 50.66 94 LEU A N 1
ATOM 745 C CA . LEU A 1 94 ? 3.684 11.585 9.097 1.00 50.66 94 LEU A CA 1
ATOM 746 C C . LEU A 1 94 ? 3.185 11.194 10.493 1.00 50.66 94 LEU A C 1
ATOM 748 O O . LEU A 1 94 ? 1.971 11.178 10.684 1.00 50.66 94 LEU A O 1
ATOM 752 N N . ASN A 1 95 ? 4.063 10.919 11.461 1.00 50.88 95 ASN A N 1
ATOM 753 C CA . ASN A 1 95 ? 3.667 10.499 12.811 1.00 50.88 95 ASN A CA 1
ATOM 754 C C . ASN A 1 95 ? 2.640 11.463 13.479 1.00 50.88 95 ASN A C 1
ATOM 756 O O . ASN A 1 95 ? 1.614 10.983 13.955 1.00 50.88 95 ASN A O 1
ATOM 760 N N . PRO A 1 96 ? 2.776 12.805 13.381 1.00 46.22 96 PRO A N 1
ATOM 761 C CA . PRO A 1 96 ? 1.724 13.747 13.803 1.00 46.22 96 PRO A CA 1
ATOM 762 C C . PRO A 1 96 ? 0.663 14.076 12.729 1.00 46.22 96 PRO A C 1
ATOM 764 O O . PRO A 1 96 ? -0.423 14.557 13.050 1.00 46.22 96 PRO A O 1
ATOM 767 N N . LEU A 1 97 ? 0.941 13.844 11.442 1.00 45.50 97 LEU A N 1
ATOM 768 C CA . LEU A 1 97 ? 0.055 14.241 10.338 1.00 45.50 97 LEU A CA 1
ATOM 769 C C . LEU A 1 97 ? -0.983 13.177 9.967 1.00 45.50 97 LEU A C 1
ATOM 771 O O . LEU A 1 97 ? -2.019 13.566 9.445 1.00 45.50 97 LEU A O 1
ATOM 775 N N . ILE A 1 98 ? -0.782 11.882 10.251 1.00 51.31 98 ILE A N 1
ATOM 776 C CA . ILE A 1 98 ? -1.789 10.830 9.991 1.00 51.31 98 ILE A CA 1
ATOM 777 C C . ILE A 1 98 ? -3.062 11.057 10.835 1.00 51.31 98 ILE A C 1
ATOM 779 O O . ILE A 1 98 ? -4.176 10.891 10.335 1.00 51.31 98 ILE A O 1
ATOM 783 N N . LEU A 1 99 ? -2.900 11.566 12.066 1.00 47.50 99 LEU A N 1
ATOM 784 C CA . LEU A 1 99 ? -3.988 12.045 12.933 1.00 47.50 99 LEU A CA 1
ATOM 785 C C . LEU A 1 99 ? -4.734 13.243 12.318 1.00 47.50 99 LEU A C 1
ATOM 787 O O . LEU A 1 99 ? -5.951 13.356 12.446 1.00 47.50 99 LEU A O 1
ATOM 791 N N . CYS A 1 100 ? -4.024 14.115 11.598 1.00 42.38 100 CYS A N 1
ATOM 792 C CA . CYS A 1 100 ? -4.604 15.274 10.915 1.00 42.38 100 CYS A CA 1
ATOM 793 C C . CYS A 1 100 ? -5.208 14.907 9.539 1.00 42.38 100 CYS A C 1
ATOM 795 O O . CYS A 1 100 ? -6.189 15.504 9.095 1.00 42.38 100 CYS A O 1
ATOM 797 N N . TRP A 1 101 ? -4.678 13.873 8.879 1.00 46.16 101 TRP A N 1
ATOM 798 C CA . TRP A 1 101 ? -5.135 13.373 7.580 1.00 46.16 101 TRP A CA 1
ATOM 799 C C . TRP A 1 101 ? -6.434 12.569 7.691 1.00 46.16 101 TRP A C 1
ATOM 801 O O . TRP A 1 101 ? -7.292 12.698 6.820 1.00 46.16 101 TRP A O 1
ATOM 811 N N . ARG A 1 102 ? -6.648 11.840 8.798 1.00 45.88 102 ARG A N 1
ATOM 812 C CA . ARG A 1 102 ? -7.943 11.197 9.103 1.00 45.88 102 ARG A CA 1
ATOM 813 C C . ARG A 1 102 ? -9.072 12.221 9.322 1.00 45.88 102 ARG A C 1
ATOM 815 O O . ARG A 1 102 ? -10.232 11.892 9.126 1.00 45.88 102 ARG A O 1
ATOM 822 N N . ARG A 1 103 ? -8.741 13.481 9.649 1.00 38.09 103 ARG A N 1
ATOM 823 C CA . ARG A 1 103 ? -9.700 14.597 9.795 1.00 38.09 103 ARG A CA 1
ATOM 824 C C . ARG A 1 103 ? -9.968 15.395 8.514 1.00 38.09 103 ARG A C 1
ATOM 826 O O . ARG A 1 103 ? -10.995 16.055 8.441 1.00 38.09 103 ARG A O 1
ATOM 833 N N . ARG A 1 104 ? -9.085 15.353 7.509 1.00 39.28 104 ARG A N 1
ATOM 834 C CA . ARG A 1 104 ? -9.248 16.105 6.242 1.00 39.28 104 ARG A CA 1
ATOM 835 C C . ARG A 1 104 ? -9.828 15.293 5.082 1.00 39.28 104 ARG A C 1
ATOM 837 O O . ARG A 1 104 ? -9.957 15.835 3.995 1.00 39.28 104 ARG A O 1
ATOM 844 N N . LYS A 1 105 ? -10.152 14.014 5.286 1.00 39.34 105 LYS A N 1
ATOM 845 C CA . LYS A 1 105 ? -10.707 13.133 4.242 1.00 39.34 105 LYS A CA 1
ATOM 846 C C . LYS A 1 105 ? -12.150 12.667 4.503 1.00 39.34 105 LYS A C 1
ATOM 848 O O . LYS A 1 105 ? -12.591 11.718 3.866 1.00 39.34 105 LYS A O 1
ATOM 853 N N . ILE A 1 106 ? -12.854 13.333 5.427 1.00 39.03 106 ILE A N 1
ATOM 854 C CA . ILE A 1 106 ? -14.303 13.187 5.701 1.00 39.03 106 ILE A CA 1
ATOM 855 C C . ILE A 1 106 ? -15.091 14.468 5.317 1.00 39.03 106 ILE A C 1
ATOM 857 O O . ILE A 1 106 ? -16.307 14.512 5.473 1.00 39.03 106 ILE A O 1
ATOM 861 N N . ILE A 1 107 ? -14.432 15.496 4.763 1.00 33.28 107 ILE A N 1
ATOM 862 C CA . ILE A 1 107 ? -15.075 16.702 4.204 1.00 33.28 107 ILE A CA 1
ATOM 863 C C . ILE A 1 107 ? -14.553 16.914 2.787 1.00 33.28 107 ILE A C 1
ATOM 865 O O . ILE A 1 107 ? -13.313 16.822 2.628 1.00 33.28 107 ILE A O 1
#

Radius of gyration: 13.72 Å; Cα contacts (8 Å, |Δi|>4): 83; chains: 1; bounding box: 32×24×34 Å

pLDDT: mean 70.54, std 14.19, range [33.28, 89.12]

Organism: Silurus asotus (NCBI:txid30991)

Foldseek 3Di:
DPVVLVVLQVVLVVCVLVLVLVSSLVSLVVSLVVLVVDPVSPVVSLVSLLSSLVSLVVVDLVSSVVSLVVCCVVCVVSVVDPSSVVVVVCSVVCPVVVVVVVVVSVD

Sequence (107 aa):
NSSANKCLLKVAAYAAQLEQYPKAIEIYEQVGTQAIDSTLLKYSAKDYFFKAALCHFCVDMLNAKLALQKYEEMFPAFSDSRECKLVKVRFLILNPLILCWRRRKII

InterPro domains:
  IPR000744 NSF attachment protein [PF14938] (1-88)
  IPR000744 NSF attachment protein [PR00448] (5-28)
  IPR000744 NSF attachment protein [PR00448] (36-55)
  IPR000744 NSF attachment protein [PR00448] (76-96)
  IPR000744 NSF attachment protein [PTHR13768] (1-88)
  IPR011990 Tetratricopeptide-like helical domain superfamily [G3DSA:1.25.40.10] (1-91)
  IPR011990 Tetratricopeptide-like helical domain superfamily [SSF48452] (2-89)